Protein AF-A0A9D4Q8Q8-F1 (afdb_monomer)

InterPro domains:
  IPR007230 Nuclear pore complex protein Nup98-Nup96-like, autopeptidase S59 domain [PF04096] (9-115)
  IPR007230 Nuclear pore complex protein Nup98-Nup96-like, autopeptidase S59 domain [PS51434] (1-110)
  IPR036903 Nuclear pore complex protein Nup98-Nup96-like, autopeptidase S59 domain superfamily [G3DSA:3.30.1610.10] (8-117)
  IPR036903 Nuclear pore complex protein Nup98-Nup96-like, autopeptidase S59 domain superfamily [SSF82215] (10-116)
  IPR037665 Nucleoporin peptidase S59-like [PTHR23198] (11-153)

Structure (mmCIF, N/CA/C/O backbone):
data_AF-A0A9D4Q8Q8-F1
#
_entry.id   AF-A0A9D4Q8Q8-F1
#
loop_
_atom_site.group_PDB
_atom_site.id
_atom_site.type_symbol
_atom_site.label_atom_id
_atom_site.label_alt_id
_atom_site.label_comp_id
_atom_site.label_asym_id
_atom_site.label_entity_id
_atom_site.label_seq_id
_atom_site.pdbx_PDB_ins_code
_atom_site.Cartn_x
_atom_site.Cartn_y
_atom_site.Cartn_z
_atom_site.occupancy
_atom_site.B_iso_or_equiv
_atom_site.auth_seq_id
_atom_site.auth_comp_id
_atom_site.auth_asym_id
_atom_site.auth_atom_id
_atom_site.pdbx_PDB_model_num
ATOM 1 N N . MET A 1 1 ? 41.065 2.372 -20.214 1.00 61.84 1 MET A N 1
ATOM 2 C CA . MET A 1 1 ? 39.632 2.109 -20.454 1.00 61.84 1 MET A CA 1
ATOM 3 C C . MET A 1 1 ? 38.919 2.347 -19.139 1.00 61.84 1 MET A C 1
ATOM 5 O O . MET A 1 1 ? 39.058 1.520 -18.254 1.00 61.84 1 MET A O 1
ATOM 9 N N . LEU A 1 2 ? 38.283 3.508 -18.962 1.00 58.66 2 LEU A N 1
ATOM 10 C CA . LEU A 1 2 ? 37.301 3.670 -17.890 1.00 58.66 2 LEU A CA 1
ATOM 11 C C . LEU A 1 2 ? 36.020 3.008 -18.397 1.00 58.66 2 LEU A C 1
ATOM 13 O O . LEU A 1 2 ? 35.549 3.370 -19.476 1.00 58.66 2 LEU A O 1
ATOM 17 N N . GLU A 1 3 ? 35.502 2.027 -17.670 1.00 60.53 3 GLU A N 1
ATOM 18 C CA . GLU A 1 3 ? 34.151 1.525 -17.911 1.00 60.53 3 GLU A CA 1
ATOM 19 C C . GLU A 1 3 ? 33.171 2.703 -17.768 1.00 60.53 3 GLU A C 1
ATOM 21 O O . GLU A 1 3 ? 33.345 3.525 -16.858 1.00 60.53 3 GLU A O 1
ATOM 26 N N . PRO A 1 4 ? 32.195 2.867 -18.682 1.00 63.78 4 PRO A N 1
ATOM 27 C CA . PRO A 1 4 ? 31.208 3.927 -18.542 1.00 63.78 4 PRO A CA 1
ATOM 28 C C . PRO A 1 4 ? 30.481 3.757 -17.200 1.00 63.78 4 PRO A C 1
ATOM 30 O O . PRO A 1 4 ? 30.242 2.618 -16.785 1.00 63.78 4 PRO A O 1
ATOM 33 N N . PRO A 1 5 ? 30.138 4.859 -16.505 1.00 63.78 5 PRO A N 1
ATOM 34 C CA . PRO A 1 5 ? 29.375 4.767 -15.268 1.00 63.78 5 PRO A CA 1
ATOM 35 C C . PRO A 1 5 ? 28.104 3.951 -15.537 1.00 63.78 5 PRO A C 1
ATOM 37 O O . PRO A 1 5 ? 27.526 4.108 -16.619 1.00 63.78 5 PRO A O 1
ATOM 40 N N . PRO A 1 6 ? 27.672 3.082 -14.603 1.00 59.75 6 PRO A N 1
ATOM 41 C CA . PRO A 1 6 ? 26.431 2.339 -14.761 1.00 59.75 6 PRO A CA 1
ATOM 42 C C . PRO A 1 6 ? 25.337 3.351 -15.080 1.00 59.75 6 PRO A C 1
ATOM 44 O O . PRO A 1 6 ? 25.097 4.277 -14.303 1.00 59.75 6 PRO A O 1
ATOM 47 N N . THR A 1 7 ? 24.768 3.236 -16.280 1.00 54.94 7 THR A N 1
ATOM 48 C CA . THR A 1 7 ? 23.743 4.156 -16.751 1.00 54.94 7 THR A CA 1
ATOM 49 C C . THR A 1 7 ? 22.611 4.119 -15.750 1.00 54.94 7 THR A C 1
ATOM 51 O O . THR A 1 7 ? 22.037 3.063 -15.484 1.00 54.94 7 THR A O 1
ATOM 54 N N . ASP A 1 8 ? 22.402 5.290 -15.168 1.00 51.81 8 ASP A N 1
ATOM 55 C CA . ASP A 1 8 ? 21.395 5.643 -14.193 1.00 51.81 8 ASP A CA 1
ATOM 56 C C . ASP A 1 8 ? 20.078 4.898 -14.420 1.00 51.81 8 ASP A C 1
ATOM 58 O O . ASP A 1 8 ? 19.671 4.654 -15.557 1.00 51.81 8 ASP A O 1
ATOM 62 N N . SER A 1 9 ? 19.431 4.556 -13.309 1.00 57.84 9 SER A N 1
ATOM 63 C CA . 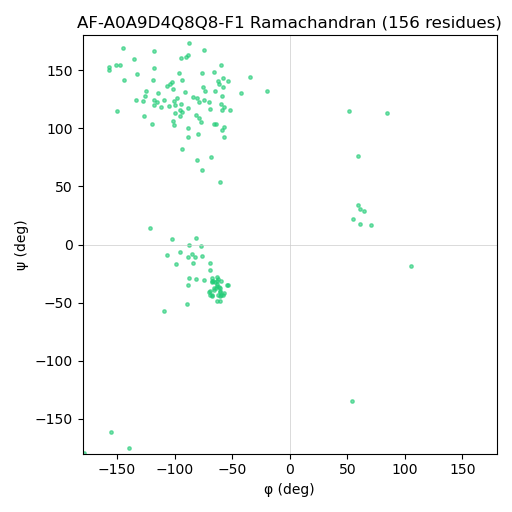SER A 1 9 ? 18.128 3.906 -13.169 1.00 57.84 9 SER A CA 1
ATOM 64 C C . SER A 1 9 ? 16.984 4.738 -13.780 1.00 57.84 9 SER A C 1
ATOM 66 O O . SER A 1 9 ? 15.992 5.041 -13.123 1.00 57.84 9 SER A O 1
ATOM 68 N N . ARG A 1 10 ? 17.110 5.129 -15.048 1.00 61.66 10 ARG A N 1
ATOM 69 C CA . ARG A 1 10 ? 16.186 5.972 -15.793 1.00 61.66 10 ARG A CA 1
ATOM 70 C C . ARG A 1 10 ? 15.240 5.072 -16.571 1.00 61.66 10 ARG A C 1
ATOM 72 O O . ARG A 1 10 ? 15.637 4.373 -17.499 1.00 61.66 10 ARG A O 1
ATOM 79 N N . MET A 1 11 ? 13.985 5.067 -16.152 1.00 66.69 11 MET A N 1
ATOM 80 C CA . MET A 1 11 ? 12.916 4.327 -16.816 1.00 66.69 11 MET A CA 1
ATOM 81 C C . MET A 1 11 ? 12.367 5.161 -17.962 1.00 66.69 11 MET A C 1
ATOM 83 O O . MET A 1 11 ? 11.989 6.317 -17.761 1.00 66.69 11 MET A O 1
ATOM 87 N N . ASP A 1 12 ? 12.321 4.583 -19.159 1.00 71.00 12 ASP A N 1
ATOM 88 C CA . ASP A 1 12 ? 11.586 5.184 -20.265 1.00 71.00 12 ASP A CA 1
ATOM 89 C C . ASP A 1 12 ? 10.092 4.913 -20.059 1.00 71.00 12 ASP A C 1
ATOM 91 O O . ASP A 1 12 ? 9.612 3.791 -20.215 1.00 71.00 12 ASP A O 1
ATOM 95 N N . VAL A 1 13 ? 9.375 5.955 -19.644 1.00 73.31 13 VAL A N 1
ATOM 96 C CA . VAL A 1 13 ? 7.915 5.954 -19.484 1.00 73.31 13 VAL A CA 1
ATOM 97 C C . VAL A 1 13 ? 7.214 6.666 -20.645 1.00 73.31 13 VAL A C 1
ATOM 99 O O . VAL A 1 13 ? 6.001 6.833 -20.620 1.00 73.31 13 VAL A O 1
ATOM 102 N N . ALA A 1 14 ? 7.948 7.108 -21.675 1.00 70.44 14 ALA A N 1
ATOM 103 C CA . ALA A 1 14 ? 7.432 8.023 -22.696 1.00 70.44 14 ALA A CA 1
ATOM 104 C C . ALA A 1 14 ? 6.384 7.388 -23.627 1.00 70.44 14 ALA A C 1
ATOM 106 O O . ALA A 1 14 ? 5.670 8.105 -24.326 1.00 70.44 14 ALA A O 1
ATOM 107 N N . ARG A 1 15 ? 6.289 6.054 -23.652 1.00 72.00 15 ARG A N 1
ATOM 108 C CA . ARG A 1 15 ? 5.309 5.294 -24.452 1.00 72.00 15 ARG A CA 1
ATOM 109 C C . ARG A 1 15 ? 4.410 4.386 -23.618 1.00 72.00 15 ARG A C 1
ATOM 111 O O . ARG A 1 15 ? 3.781 3.488 -24.166 1.00 72.00 15 ARG A O 1
ATOM 118 N N . LEU A 1 16 ? 4.386 4.588 -22.306 1.00 74.00 16 LEU A N 1
ATOM 119 C CA . LEU A 1 16 ? 3.727 3.684 -21.379 1.00 74.00 16 LEU A CA 1
ATOM 120 C C . LEU A 1 16 ? 2.410 4.309 -20.912 1.00 74.00 16 LEU A C 1
ATOM 122 O O . LEU A 1 16 ? 2.424 5.395 -20.332 1.00 74.00 16 LEU A O 1
ATOM 126 N N . ASN A 1 17 ? 1.277 3.651 -21.180 1.00 80.06 17 ASN A N 1
ATOM 127 C CA . ASN A 1 17 ? -0.016 4.137 -20.706 1.00 80.06 17 ASN A CA 1
ATOM 128 C C . ASN A 1 17 ? -0.205 3.763 -19.232 1.00 80.06 17 ASN A C 1
ATOM 130 O O . ASN A 1 17 ? -0.609 2.651 -18.902 1.00 80.06 17 ASN A O 1
ATOM 134 N N . LEU A 1 18 ? 0.137 4.691 -18.339 1.00 78.75 18 LEU A N 1
ATOM 135 C CA . LEU A 1 18 ? 0.068 4.455 -16.897 1.00 78.75 18 LEU A CA 1
ATOM 136 C C . LEU A 1 18 ? -1.364 4.197 -16.413 1.00 78.75 18 LEU A C 1
ATOM 138 O O . LEU A 1 18 ? -1.516 3.477 -15.430 1.00 78.75 18 LEU A O 1
ATOM 142 N N . ASP A 1 19 ? -2.376 4.738 -17.099 1.00 77.25 19 ASP A N 1
ATOM 143 C CA . ASP A 1 19 ? -3.785 4.520 -16.762 1.00 77.25 19 ASP A CA 1
ATOM 144 C C . ASP A 1 19 ? -4.208 3.055 -16.954 1.00 77.25 19 ASP A C 1
ATOM 146 O O . ASP A 1 19 ? -4.929 2.537 -16.110 1.00 77.25 19 ASP A O 1
ATOM 150 N N . ASP A 1 20 ? -3.711 2.370 -17.991 1.00 79.44 20 ASP A N 1
ATOM 151 C CA . ASP A 1 20 ? -4.010 0.946 -18.232 1.00 79.44 20 ASP A CA 1
ATOM 152 C C . ASP A 1 20 ? -3.130 0.018 -17.379 1.00 79.44 20 ASP A C 1
ATOM 154 O O . ASP A 1 20 ? -3.511 -1.098 -17.022 1.00 79.44 20 ASP A O 1
ATOM 158 N N . ILE A 1 21 ? -1.916 0.467 -17.052 1.00 77.50 21 ILE A N 1
ATOM 159 C CA . ILE A 1 21 ? -0.920 -0.387 -16.402 1.00 77.50 21 ILE A CA 1
ATOM 160 C C . ILE A 1 21 ? -1.044 -0.348 -14.886 1.00 77.50 21 ILE A C 1
ATOM 162 O O . ILE A 1 21 ? -0.784 -1.363 -14.248 1.00 77.50 21 ILE A O 1
ATOM 166 N N . VAL A 1 22 ? -1.405 0.790 -14.290 1.00 80.56 22 VAL A N 1
ATOM 167 C CA . VAL A 1 22 ? -1.453 0.962 -12.835 1.00 80.56 22 VAL A CA 1
ATOM 168 C C . VAL A 1 22 ? -2.867 1.319 -12.398 1.00 80.56 22 VAL A C 1
ATOM 170 O O . VAL A 1 22 ? -3.306 2.462 -12.474 1.00 80.56 22 VAL A O 1
ATOM 173 N N . HIS A 1 23 ? -3.558 0.336 -11.833 1.00 82.56 23 HIS A N 1
ATOM 174 C CA . HIS A 1 23 ? -4.879 0.516 -11.255 1.00 82.56 23 HIS A CA 1
ATOM 175 C C . HIS A 1 23 ? -4.804 0.656 -9.740 1.00 82.56 23 HIS A C 1
ATOM 177 O O . HIS A 1 23 ? -4.510 -0.289 -9.004 1.00 82.56 23 HIS A O 1
ATOM 183 N N . PHE A 1 24 ? -5.142 1.850 -9.275 1.00 79.94 24 PHE A N 1
ATOM 184 C CA . PHE A 1 24 ? -5.304 2.169 -7.867 1.00 79.94 24 PHE A CA 1
ATOM 185 C C . PHE A 1 24 ? -6.745 1.885 -7.432 1.00 79.94 24 PHE A C 1
ATOM 187 O O . PHE A 1 24 ? -7.698 2.491 -7.924 1.00 79.94 24 PHE A O 1
ATOM 194 N N . ARG A 1 25 ? -6.918 0.953 -6.496 1.00 77.00 25 ARG A N 1
ATOM 195 C CA . ARG A 1 25 ? -8.186 0.666 -5.818 1.00 77.00 25 ARG A CA 1
ATOM 196 C C . ARG A 1 25 ? -8.050 0.940 -4.323 1.00 77.00 25 ARG A C 1
ATOM 198 O O . ARG A 1 25 ? -6.968 1.133 -3.771 1.00 77.00 25 ARG A O 1
ATOM 205 N N . ARG A 1 26 ? -9.180 0.993 -3.621 1.00 73.81 26 ARG A N 1
ATOM 206 C CA . ARG A 1 26 ? -9.175 1.182 -2.167 1.00 73.81 26 ARG A CA 1
ATOM 207 C C . ARG A 1 26 ? -8.390 0.040 -1.516 1.00 73.81 26 ARG A C 1
ATOM 209 O O . ARG A 1 26 ? -8.812 -1.104 -1.605 1.00 73.81 26 ARG A O 1
ATOM 216 N N . MET A 1 27 ? -7.272 0.382 -0.871 1.00 75.81 27 MET A N 1
ATOM 217 C CA . MET A 1 27 ? -6.376 -0.559 -0.175 1.00 75.81 27 MET A CA 1
ATOM 218 C C . MET A 1 27 ? -5.754 -1.641 -1.079 1.00 75.81 27 MET A C 1
ATOM 220 O O . MET A 1 27 ? -5.233 -2.644 -0.590 1.00 75.81 27 MET A O 1
ATOM 224 N N . GLU A 1 28 ? -5.772 -1.425 -2.394 1.00 82.00 28 GLU A N 1
ATOM 225 C CA . GLU A 1 28 ? -5.256 -2.357 -3.391 1.00 82.00 28 GLU A CA 1
ATOM 226 C C . GLU A 1 28 ? -4.621 -1.579 -4.544 1.00 82.00 28 GLU A C 1
ATOM 228 O O . GLU A 1 28 ? -5.134 -0.559 -4.988 1.00 82.00 28 GLU A O 1
ATOM 233 N N . ILE A 1 29 ? -3.516 -2.087 -5.062 1.00 81.94 29 ILE A N 1
ATOM 234 C CA . ILE A 1 29 ? -2.916 -1.657 -6.310 1.00 81.94 29 ILE A CA 1
ATOM 235 C C . ILE A 1 29 ? -2.746 -2.867 -7.219 1.00 81.94 29 ILE A C 1
ATOM 237 O O . ILE A 1 29 ? -2.252 -3.915 -6.812 1.00 81.94 29 ILE A O 1
ATOM 241 N N . THR A 1 30 ? -3.156 -2.731 -8.469 1.00 82.12 30 THR A N 1
ATOM 242 C CA . THR A 1 30 ? -2.887 -3.728 -9.501 1.00 82.12 30 THR A CA 1
ATOM 243 C C . THR A 1 30 ? -1.983 -3.100 -10.535 1.00 82.12 30 THR A C 1
ATOM 245 O O . THR A 1 30 ? -2.325 -2.060 -11.088 1.00 82.12 30 THR A O 1
ATOM 248 N N . VAL A 1 31 ? -0.827 -3.711 -10.770 1.00 77.50 31 VAL A N 1
ATOM 249 C CA . VAL A 1 31 ? 0.090 -3.274 -11.820 1.00 77.50 31 VAL A CA 1
ATOM 250 C C . VAL A 1 31 ? 0.246 -4.403 -12.824 1.00 77.50 31 VAL A C 1
ATOM 252 O O . VAL A 1 31 ? 0.588 -5.515 -12.421 1.00 77.50 31 VAL A O 1
ATOM 255 N N . TYR A 1 32 ? -0.027 -4.100 -14.094 1.00 80.25 32 TYR A N 1
ATOM 256 C CA . TYR A 1 32 ? -0.302 -5.070 -15.160 1.00 80.25 32 TYR A CA 1
ATOM 257 C C . TYR A 1 32 ? -1.522 -5.944 -14.820 1.00 80.25 32 TYR A C 1
ATOM 259 O O . TYR A 1 32 ? -1.359 -7.076 -14.362 1.00 80.25 32 TYR A O 1
ATOM 267 N N . PRO A 1 33 ? -2.752 -5.406 -14.951 1.00 77.50 33 PRO A N 1
ATOM 268 C CA . PRO A 1 33 ? -3.977 -6.185 -14.752 1.00 77.50 33 PRO A CA 1
ATOM 269 C C . PRO A 1 33 ? -4.119 -7.327 -15.768 1.00 77.50 33 PRO A C 1
ATOM 271 O O . PRO A 1 33 ? -4.667 -8.370 -15.415 1.00 77.50 33 PRO A O 1
ATOM 274 N N . ASP A 1 34 ? -3.596 -7.136 -16.980 1.00 78.44 34 ASP A N 1
ATOM 275 C CA . ASP A 1 34 ? -3.531 -8.128 -18.047 1.00 78.44 34 ASP A CA 1
ATOM 276 C C . ASP A 1 34 ? -2.121 -8.740 -18.110 1.00 78.44 34 ASP A C 1
ATOM 278 O O . ASP A 1 34 ? -1.120 -8.030 -18.239 1.00 78.44 34 ASP A O 1
ATOM 282 N N . ASP A 1 35 ? -2.028 -10.071 -18.001 1.00 72.88 35 ASP A N 1
ATOM 283 C CA . ASP A 1 35 ? -0.743 -10.788 -18.046 1.00 72.88 35 ASP A CA 1
ATOM 284 C C . ASP A 1 35 ? -0.094 -10.759 -19.447 1.00 72.88 35 ASP A C 1
ATOM 286 O O . ASP A 1 35 ? 1.124 -10.902 -19.543 1.00 72.88 35 ASP A O 1
ATOM 290 N N . ASP A 1 36 ? -0.867 -10.528 -20.516 1.00 75.00 36 ASP A N 1
ATOM 291 C CA . ASP A 1 36 ? -0.356 -10.362 -21.890 1.00 75.00 36 ASP A CA 1
ATOM 292 C C . ASP A 1 36 ? 0.478 -9.076 -22.056 1.00 75.00 36 ASP A C 1
ATOM 294 O O . ASP A 1 36 ? 1.459 -9.061 -22.800 1.00 75.00 36 ASP A O 1
ATOM 298 N N . ASP A 1 37 ? 0.145 -8.016 -21.315 1.00 70.81 37 ASP A N 1
ATOM 299 C CA . ASP A 1 37 ? 0.873 -6.740 -21.325 1.00 70.81 37 ASP A CA 1
ATOM 300 C C . ASP A 1 37 ? 2.041 -6.711 -20.331 1.00 70.81 37 ASP A C 1
ATOM 302 O O . ASP A 1 37 ? 2.753 -5.708 -20.225 1.00 70.81 37 ASP A O 1
ATOM 306 N N . LYS A 1 38 ? 2.258 -7.802 -19.585 1.00 77.56 38 LYS A N 1
ATOM 307 C CA . LYS A 1 38 ? 3.273 -7.889 -18.536 1.00 77.56 38 LYS A CA 1
ATOM 308 C C . LYS A 1 38 ? 4.666 -8.124 -19.137 1.00 77.56 38 LYS A C 1
ATOM 310 O O . LYS A 1 38 ? 4.970 -9.233 -19.581 1.00 77.56 38 LYS A O 1
ATOM 315 N N . PRO A 1 39 ? 5.570 -7.128 -19.107 1.00 76.50 39 PRO A N 1
ATOM 316 C CA . PRO A 1 39 ? 6.914 -7.287 -19.646 1.00 76.50 39 PRO A CA 1
ATOM 317 C C . PRO A 1 39 ? 7.781 -8.153 -18.721 1.00 76.50 39 PRO A C 1
ATOM 319 O O . PRO A 1 39 ? 7.441 -8.401 -17.559 1.00 76.50 39 PRO A O 1
ATOM 322 N N . ALA A 1 40 ? 8.944 -8.586 -19.209 1.00 77.00 40 ALA A N 1
ATOM 323 C CA . ALA A 1 40 ? 9.904 -9.336 -18.404 1.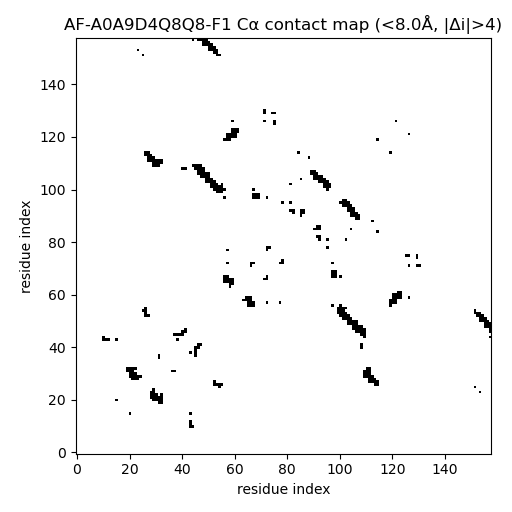00 77.00 40 ALA A CA 1
ATOM 324 C C . ALA A 1 40 ? 10.379 -8.537 -17.172 1.00 77.00 40 ALA A C 1
ATOM 326 O O . ALA A 1 40 ? 10.370 -7.305 -17.152 1.00 77.00 40 ALA A O 1
ATOM 327 N N . VAL A 1 41 ? 10.816 -9.243 -16.124 1.00 72.88 41 VAL A N 1
ATOM 328 C CA . VAL A 1 41 ? 11.323 -8.601 -14.899 1.00 72.88 41 VAL A CA 1
ATOM 329 C C . VAL A 1 41 ? 12.535 -7.724 -15.236 1.00 72.88 41 VAL A C 1
ATOM 331 O O . VAL A 1 41 ? 13.549 -8.218 -15.721 1.00 72.88 41 VAL A O 1
ATOM 334 N N . GLY A 1 42 ? 12.437 -6.428 -14.943 1.00 69.44 42 GLY A N 1
ATOM 335 C CA . GLY A 1 42 ? 13.433 -5.402 -15.262 1.00 69.44 42 GLY A CA 1
ATOM 336 C C . GLY A 1 42 ? 13.039 -4.482 -16.424 1.00 69.44 42 GLY A C 1
ATOM 337 O O . GLY A 1 42 ? 13.564 -3.367 -16.507 1.00 69.44 42 GLY A O 1
ATOM 338 N N . GLU A 1 43 ? 12.081 -4.884 -17.261 1.00 71.31 43 GLU A N 1
ATOM 339 C CA . GLU A 1 43 ? 11.559 -4.084 -18.373 1.00 71.31 43 GLU A CA 1
ATOM 340 C C . GLU A 1 43 ? 10.274 -3.336 -17.998 1.00 71.31 43 GLU A C 1
ATOM 342 O O . GLU A 1 43 ? 9.473 -3.785 -17.175 1.00 71.31 43 GLU A O 1
ATOM 347 N N . GLY A 1 44 ? 10.082 -2.154 -18.592 1.00 76.19 44 GLY A N 1
ATOM 348 C CA . GLY A 1 44 ? 8.944 -1.287 -18.286 1.00 76.19 44 GLY A CA 1
ATOM 349 C C . GLY A 1 44 ? 8.826 -0.987 -16.788 1.00 76.19 44 GLY A C 1
ATOM 350 O O . GLY A 1 44 ? 9.823 -0.701 -16.118 1.00 76.19 44 GLY A O 1
ATOM 351 N N . LEU A 1 45 ? 7.604 -1.077 -16.258 1.00 77.06 45 LEU A N 1
ATOM 352 C CA . LEU A 1 45 ? 7.324 -0.902 -14.833 1.00 77.06 45 LEU A CA 1
ATOM 353 C C . LEU A 1 45 ? 7.589 -2.174 -14.022 1.00 77.06 45 LEU A C 1
ATOM 355 O O . LEU A 1 45 ? 7.623 -2.066 -12.805 1.00 77.06 45 LEU A O 1
ATOM 359 N N . ASN A 1 46 ? 7.823 -3.346 -14.633 1.00 78.31 46 ASN A N 1
ATOM 360 C CA . ASN A 1 46 ? 7.966 -4.628 -13.930 1.00 78.31 46 ASN A CA 1
ATOM 361 C C . ASN A 1 46 ? 9.329 -4.783 -13.228 1.00 78.31 46 ASN A C 1
ATOM 363 O O . ASN A 1 46 ? 10.149 -5.635 -13.566 1.00 78.31 46 ASN A O 1
ATOM 367 N N . ARG A 1 47 ? 9.599 -3.939 -12.238 1.00 78.69 47 ARG A N 1
ATOM 368 C CA . ARG A 1 47 ? 10.842 -3.938 -11.464 1.00 78.69 47 ARG A CA 1
ATOM 369 C C . ARG A 1 47 ? 10.578 -3.686 -9.990 1.00 78.69 47 ARG A C 1
ATOM 371 O O . ARG A 1 47 ? 9.432 -3.600 -9.557 1.00 78.69 47 ARG A O 1
ATOM 378 N N . LYS A 1 48 ? 11.660 -3.560 -9.222 1.00 82.44 48 LYS A N 1
ATOM 379 C CA . LYS A 1 48 ? 11.557 -3.188 -7.817 1.00 82.44 48 LYS A CA 1
ATOM 380 C C . LYS A 1 48 ? 10.925 -1.806 -7.668 1.00 82.44 48 LYS A C 1
ATOM 382 O O . LYS A 1 48 ? 11.281 -0.898 -8.412 1.00 82.44 48 LYS A O 1
ATOM 387 N N . ALA A 1 49 ? 10.037 -1.650 -6.700 1.00 83.31 49 ALA A N 1
ATOM 388 C CA . ALA A 1 49 ? 9.429 -0.363 -6.405 1.00 83.31 49 ALA A CA 1
ATOM 389 C C . ALA A 1 49 ? 8.922 -0.304 -4.974 1.00 83.31 49 ALA A C 1
ATOM 391 O O . ALA A 1 49 ? 8.529 -1.317 -4.392 1.00 83.31 49 ALA A O 1
ATOM 392 N N . GLN A 1 50 ? 8.883 0.911 -4.442 1.00 88.81 50 GLN A N 1
ATOM 393 C CA . GLN A 1 50 ? 8.257 1.216 -3.172 1.00 88.81 50 GLN A CA 1
ATOM 394 C C . GLN A 1 50 ? 6.827 1.695 -3.409 1.00 88.81 50 GLN A C 1
ATOM 396 O O . GLN A 1 50 ? 6.583 2.719 -4.049 1.00 88.81 50 GLN A O 1
ATOM 401 N N . ILE A 1 51 ? 5.883 0.980 -2.818 1.00 87.62 51 ILE A N 1
ATOM 402 C CA . ILE A 1 51 ? 4.460 1.274 -2.847 1.00 87.62 51 ILE A CA 1
ATOM 403 C C . ILE A 1 51 ? 4.070 1.875 -1.499 1.00 87.62 51 ILE A C 1
ATOM 405 O O . ILE A 1 51 ? 4.533 1.456 -0.439 1.00 87.62 51 ILE A O 1
ATOM 409 N N . THR A 1 52 ? 3.236 2.907 -1.533 1.00 89.00 52 THR A N 1
ATOM 410 C CA . THR A 1 52 ? 2.595 3.503 -0.363 1.00 89.00 52 THR A CA 1
ATOM 411 C C . THR A 1 52 ? 1.095 3.547 -0.607 1.00 89.00 52 THR A C 1
ATOM 413 O O . THR A 1 52 ? 0.624 4.306 -1.455 1.00 89.00 52 THR A O 1
ATOM 416 N N . LEU A 1 53 ? 0.355 2.730 0.139 1.00 88.00 53 LEU A N 1
ATOM 417 C CA . LEU A 1 53 ? -1.103 2.724 0.135 1.00 88.00 53 LEU A CA 1
ATOM 418 C C . LEU A 1 53 ? -1.606 3.509 1.342 1.00 88.00 53 LEU A C 1
ATOM 420 O O . LEU A 1 53 ? -1.289 3.152 2.472 1.00 88.00 53 LEU A O 1
ATOM 424 N N . ASP A 1 54 ? -2.373 4.569 1.107 1.00 87.25 54 ASP A N 1
ATOM 425 C CA . ASP A 1 54 ? -2.998 5.361 2.169 1.00 87.25 54 ASP A CA 1
ATOM 426 C C . ASP A 1 54 ? -4.398 4.839 2.534 1.00 87.25 54 ASP A C 1
ATOM 428 O O . ASP A 1 54 ? -5.019 4.114 1.749 1.00 87.25 54 ASP A O 1
ATOM 432 N N . LYS A 1 55 ? -4.895 5.214 3.722 1.00 83.38 55 LYS A N 1
ATOM 433 C CA . LYS A 1 55 ? -6.189 4.778 4.277 1.00 83.38 55 LYS A CA 1
ATOM 434 C C . LYS A 1 55 ? -6.341 3.263 4.456 1.00 83.38 55 LYS A C 1
ATOM 436 O O . LYS A 1 55 ? -7.429 2.707 4.305 1.00 83.38 55 LYS A O 1
ATOM 441 N N . VAL A 1 56 ? -5.249 2.586 4.792 1.00 86.69 56 VAL A N 1
ATOM 442 C CA . VAL A 1 56 ? -5.214 1.154 5.098 1.00 86.69 56 VAL A CA 1
ATOM 443 C C . VAL A 1 56 ? -5.497 0.956 6.587 1.00 86.69 56 VAL A C 1
ATOM 445 O O . VAL A 1 56 ? -4.587 0.973 7.418 1.00 86.69 56 VAL A O 1
ATOM 448 N N . TRP A 1 57 ? -6.769 0.754 6.926 1.00 87.19 57 TRP A N 1
ATOM 449 C CA . TRP A 1 57 ? -7.234 0.489 8.290 1.00 87.19 57 TRP A CA 1
ATOM 450 C C . TRP A 1 57 ? -8.199 -0.700 8.327 1.00 87.19 57 TRP A C 1
ATOM 452 O O . TRP A 1 57 ? -8.996 -0.847 7.394 1.00 87.19 57 TRP A O 1
ATOM 462 N N . PRO A 1 58 ? -8.193 -1.492 9.417 1.00 85.81 58 PRO A N 1
ATOM 463 C CA . PRO A 1 58 ? -9.147 -2.566 9.596 1.00 85.81 58 PRO A CA 1
ATOM 464 C C . PRO A 1 58 ? -10.559 -1.997 9.663 1.00 85.81 58 PRO A C 1
ATOM 466 O O . PRO A 1 58 ? -10.800 -0.944 10.261 1.00 85.81 58 PRO A O 1
ATOM 469 N N . ILE A 1 59 ? -11.493 -2.710 9.049 1.00 83.56 59 ILE A N 1
ATOM 470 C CA . ILE A 1 59 ? -12.907 -2.358 9.051 1.00 83.56 59 ILE A CA 1
ATOM 471 C C . ILE A 1 59 ? -13.617 -3.242 10.066 1.00 83.56 59 ILE A C 1
ATOM 473 O O . ILE A 1 59 ? -13.416 -4.456 10.131 1.00 83.56 59 ILE A O 1
ATOM 477 N N . ASN A 1 60 ? -14.461 -2.619 10.874 1.00 79.31 60 ASN A N 1
ATOM 478 C CA . ASN A 1 60 ? -15.351 -3.345 11.754 1.00 79.31 60 ASN A CA 1
ATOM 479 C C . ASN A 1 60 ? -16.434 -4.042 10.923 1.00 79.31 60 ASN A C 1
ATOM 481 O O . ASN A 1 60 ? -17.185 -3.386 10.202 1.00 79.31 60 ASN A O 1
ATOM 485 N N . LYS A 1 61 ? -16.547 -5.363 11.051 1.00 77.06 61 LYS A N 1
ATOM 486 C CA . LYS A 1 61 ? -17.502 -6.166 10.278 1.00 77.06 61 LYS A CA 1
ATOM 487 C C . LYS A 1 61 ? -18.969 -5.769 10.500 1.00 77.06 61 LYS A C 1
ATOM 489 O O . LYS A 1 61 ? -19.788 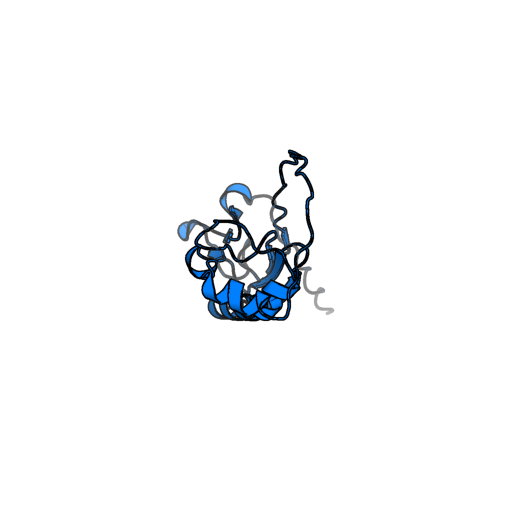-5.896 9.590 1.00 77.06 61 LYS A O 1
ATOM 494 N N . VAL A 1 62 ? -19.307 -5.287 11.698 1.00 75.19 62 VAL A N 1
ATOM 495 C CA . VAL A 1 62 ? -20.687 -4.955 12.086 1.00 75.19 62 VAL A CA 1
ATOM 496 C C . VAL A 1 62 ? -21.032 -3.516 11.729 1.00 75.19 62 VAL A C 1
ATOM 498 O O . VAL A 1 62 ? -22.044 -3.274 11.073 1.00 75.19 62 VAL A O 1
ATOM 501 N N . THR A 1 63 ? -20.195 -2.554 12.122 1.00 76.00 63 THR A N 1
ATOM 502 C CA . THR A 1 63 ? -20.481 -1.131 11.868 1.00 76.00 63 THR A CA 1
ATOM 503 C C . THR A 1 63 ? -20.055 -0.678 10.472 1.00 76.00 63 THR A C 1
ATOM 505 O O . THR A 1 63 ? -20.506 0.365 10.005 1.00 76.00 63 THR A O 1
ATOM 508 N N . ARG A 1 64 ? -19.207 -1.463 9.789 1.00 77.69 64 ARG A N 1
ATOM 509 C CA . ARG A 1 64 ? -18.520 -1.106 8.534 1.00 77.69 64 ARG A CA 1
ATOM 510 C C . ARG A 1 64 ? -17.705 0.184 8.628 1.00 77.69 64 ARG A C 1
ATOM 512 O O . ARG A 1 64 ? -17.401 0.806 7.612 1.00 77.69 64 ARG A O 1
ATOM 519 N N . GLU A 1 65 ? -17.326 0.574 9.841 1.00 80.44 65 GLU A N 1
ATOM 520 C CA . GLU A 1 65 ? -16.481 1.737 10.088 1.00 80.44 65 GLU A CA 1
ATOM 521 C C . GLU A 1 65 ? -15.009 1.325 10.172 1.00 80.44 65 GLU A C 1
ATOM 523 O O . GLU A 1 65 ? -14.660 0.279 10.727 1.00 80.44 65 GLU A O 1
ATOM 528 N N . SER A 1 66 ? -14.133 2.161 9.618 1.00 81.12 66 SER A N 1
ATOM 529 C CA . SER A 1 66 ? -12.684 1.990 9.703 1.00 81.12 66 SER A CA 1
ATOM 530 C C . SER A 1 66 ? -12.175 2.334 11.100 1.00 81.12 66 SER A C 1
ATOM 532 O O . SER A 1 66 ? -12.473 3.406 11.632 1.00 81.12 66 SER A O 1
ATOM 534 N N . ILE A 1 67 ? -11.348 1.465 11.672 1.00 85.50 67 ILE A N 1
ATOM 535 C CA . ILE A 1 67 ? -10.715 1.685 12.970 1.00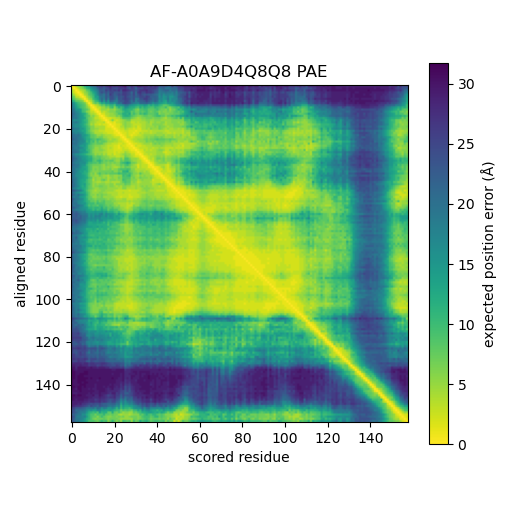 85.50 67 ILE A CA 1
ATOM 536 C C . ILE A 1 67 ? -9.402 2.435 12.747 1.00 85.50 67 ILE A C 1
ATOM 538 O O . ILE A 1 67 ? -8.386 1.843 12.397 1.00 85.50 67 ILE A O 1
ATOM 542 N N . THR A 1 68 ? -9.423 3.747 12.966 1.00 86.38 68 THR A N 1
ATOM 543 C CA . THR A 1 68 ? -8.254 4.628 12.783 1.00 86.38 68 THR A CA 1
ATOM 544 C C . THR A 1 68 ? -7.473 4.881 14.075 1.00 86.38 68 THR A C 1
ATOM 546 O O . THR A 1 68 ? -6.407 5.489 14.052 1.00 86.38 68 THR A O 1
ATOM 549 N N . ASP A 1 69 ? -7.987 4.412 15.214 1.00 85.75 69 ASP A N 1
ATOM 550 C CA . ASP A 1 69 ? -7.384 4.638 16.527 1.00 85.75 69 ASP A CA 1
ATOM 551 C C . ASP A 1 69 ? -6.053 3.862 16.664 1.00 85.75 69 ASP A C 1
ATOM 553 O O . ASP A 1 69 ? -6.067 2.624 16.661 1.00 85.75 69 ASP A O 1
ATOM 557 N N . PRO A 1 70 ? -4.903 4.547 16.826 1.00 83.38 70 PRO A N 1
ATOM 558 C CA . PRO A 1 70 ? -3.588 3.908 16.884 1.00 83.38 70 PRO A CA 1
ATOM 559 C C . PRO A 1 70 ? -3.435 2.945 18.067 1.00 83.38 70 PRO A C 1
ATOM 561 O O . PRO A 1 70 ? -2.715 1.949 17.956 1.00 83.38 70 PRO A O 1
ATOM 564 N N . VAL A 1 71 ? -4.126 3.189 19.186 1.00 85.06 71 VAL A N 1
ATOM 565 C CA . VAL A 1 71 ? -4.091 2.298 20.353 1.00 85.06 71 VAL A CA 1
ATOM 566 C C . VAL A 1 71 ? -4.801 0.988 20.022 1.00 85.06 71 VAL A C 1
ATOM 568 O O . VAL A 1 71 ? -4.267 -0.090 20.298 1.00 85.06 71 VAL A O 1
ATOM 571 N N . LYS A 1 72 ? -5.961 1.064 19.357 1.00 84.50 72 LYS A N 1
ATOM 572 C CA . LYS A 1 72 ? -6.711 -0.120 18.910 1.00 84.50 72 LYS A CA 1
ATOM 573 C C . LYS A 1 72 ? -5.964 -0.884 17.825 1.00 84.50 72 LYS A C 1
ATOM 575 O O . LYS A 1 72 ? -5.861 -2.101 17.911 1.00 84.50 72 LYS A O 1
ATOM 580 N N . LEU A 1 73 ? -5.391 -0.185 16.845 1.00 86.19 73 LEU A N 1
ATOM 581 C CA . LEU A 1 73 ? -4.577 -0.789 15.783 1.00 86.19 73 LEU A CA 1
ATOM 582 C C . LEU A 1 73 ? -3.403 -1.591 16.351 1.00 86.19 73 LEU A C 1
ATOM 584 O O . LEU A 1 73 ? -3.126 -2.703 15.893 1.00 86.19 73 LEU A O 1
ATOM 588 N N . LYS A 1 74 ? -2.741 -1.046 17.377 1.00 84.81 74 LYS A N 1
ATOM 589 C CA . LYS A 1 74 ? -1.652 -1.725 18.081 1.00 84.81 74 LYS A CA 1
ATOM 590 C C . LYS A 1 74 ? -2.150 -2.936 18.869 1.00 84.81 74 LYS A C 1
ATOM 592 O O . LYS A 1 74 ? -1.532 -3.992 18.785 1.00 84.81 74 LYS A O 1
ATOM 597 N N . ALA A 1 75 ? -3.262 -2.807 19.592 1.00 84.31 75 ALA A N 1
ATOM 598 C CA . ALA A 1 75 ? -3.866 -3.914 20.336 1.00 84.31 75 ALA A CA 1
ATOM 599 C C . ALA A 1 75 ? -4.340 -5.059 19.419 1.00 84.31 75 ALA A C 1
ATOM 601 O O . ALA A 1 75 ? -4.228 -6.224 19.784 1.00 84.31 75 ALA A O 1
ATOM 602 N N . LEU A 1 76 ? -4.807 -4.731 18.211 1.00 84.62 76 LEU A N 1
ATOM 603 C CA . LEU A 1 76 ? -5.195 -5.689 17.172 1.00 84.62 76 LEU A CA 1
ATOM 604 C C . LEU A 1 76 ? -3.996 -6.337 16.457 1.00 84.62 76 LEU A C 1
ATOM 606 O O . LEU A 1 76 ? -4.192 -7.246 15.653 1.00 84.62 76 LEU A O 1
ATOM 610 N N . GLY A 1 77 ? -2.767 -5.857 16.684 1.00 85.88 77 GLY A N 1
ATOM 611 C CA . GLY A 1 77 ? -1.589 -6.327 15.952 1.00 85.88 77 GLY A CA 1
ATOM 612 C C . GLY A 1 77 ? -1.685 -6.068 14.445 1.00 85.88 77 GLY A C 1
ATOM 613 O O . GLY A 1 77 ? -1.160 -6.843 13.645 1.00 85.88 77 GLY A O 1
ATOM 614 N N . TYR A 1 78 ? -2.373 -4.996 14.033 1.00 86.56 78 TYR A N 1
ATOM 615 C CA . TYR A 1 78 ? -2.681 -4.756 12.620 1.00 86.56 78 TYR A CA 1
ATOM 616 C C . TYR A 1 78 ? -1.417 -4.552 11.772 1.00 86.56 78 TYR A C 1
ATOM 618 O O . TYR A 1 78 ? -1.322 -5.067 10.663 1.00 86.56 78 TYR A O 1
ATOM 626 N N . GLN A 1 79 ? -0.391 -3.902 12.327 1.00 88.56 79 GLN A N 1
ATOM 627 C CA . GLN A 1 79 ? 0.916 -3.777 11.674 1.00 88.56 79 GLN A CA 1
ATOM 628 C C . GLN A 1 79 ? 1.541 -5.143 11.344 1.00 88.56 79 GLN A C 1
ATOM 630 O O . GLN A 1 79 ? 2.040 -5.342 10.241 1.00 88.56 79 GLN A O 1
ATOM 635 N N . GLU A 1 80 ? 1.476 -6.103 12.268 1.00 89.31 80 GLU A N 1
ATOM 636 C CA . GLU A 1 80 ? 2.011 -7.456 12.063 1.00 89.31 80 GLU A CA 1
ATOM 637 C C . GLU A 1 80 ? 1.223 -8.207 10.978 1.00 89.31 80 GLU A C 1
ATOM 639 O O . GLU A 1 80 ? 1.772 -9.003 10.215 1.00 89.31 80 GLU A O 1
ATOM 644 N N . LYS A 1 81 ? -0.078 -7.915 10.854 1.00 87.75 81 LYS A N 1
ATOM 645 C CA . LYS A 1 81 ? -0.909 -8.412 9.754 1.00 87.75 81 LYS A CA 1
ATOM 646 C C . LYS A 1 81 ? -0.420 -7.880 8.409 1.00 87.75 81 LYS A C 1
ATOM 648 O O . LYS A 1 81 ? -0.196 -8.681 7.506 1.00 87.75 81 LYS A O 1
ATOM 653 N N . LEU A 1 82 ? -0.182 -6.573 8.300 1.00 89.62 82 LEU A N 1
ATOM 654 C CA . LEU A 1 82 ? 0.363 -5.956 7.085 1.00 89.62 82 LEU A CA 1
ATOM 655 C C . LEU A 1 82 ? 1.741 -6.514 6.731 1.00 89.62 82 LEU A C 1
ATOM 657 O O . LEU A 1 8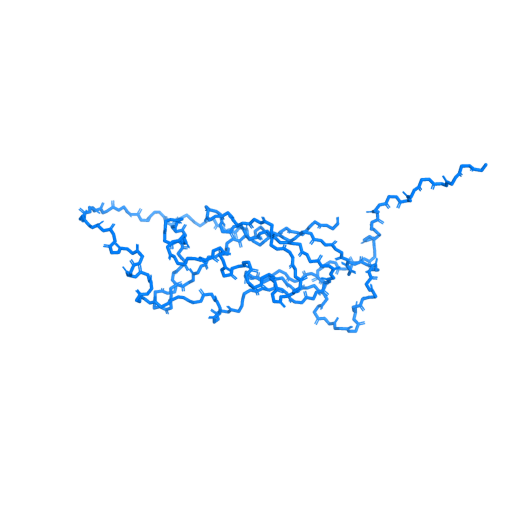2 ? 2.009 -6.786 5.562 1.00 89.62 82 LEU A O 1
ATOM 661 N N . GLU A 1 83 ? 2.598 -6.742 7.723 1.00 90.56 83 GLU A N 1
ATOM 662 C CA . GLU A 1 83 ? 3.902 -7.369 7.518 1.00 90.56 83 GLU A CA 1
ATOM 663 C C . GLU A 1 83 ? 3.761 -8.781 6.933 1.00 90.56 83 GLU A C 1
ATOM 665 O O . GLU A 1 83 ? 4.362 -9.084 5.899 1.00 90.56 83 GLU A O 1
ATOM 670 N N . ARG A 1 84 ? 2.895 -9.622 7.516 1.00 88.88 84 ARG A N 1
ATOM 671 C CA . ARG A 1 84 ? 2.602 -10.962 6.984 1.00 88.88 84 ARG A CA 1
ATOM 672 C C . ARG A 1 84 ? 2.022 -10.917 5.578 1.00 88.88 84 ARG A C 1
ATOM 674 O O . ARG A 1 84 ? 2.428 -11.716 4.737 1.00 88.88 84 ARG A O 1
ATOM 681 N N . THR A 1 85 ? 1.081 -10.017 5.311 1.00 86.81 85 THR A N 1
ATOM 682 C CA . THR A 1 85 ? 0.496 -9.857 3.975 1.00 86.81 85 THR A CA 1
ATOM 683 C C . THR A 1 85 ? 1.567 -9.447 2.975 1.00 86.81 85 THR A C 1
ATOM 685 O O . THR A 1 85 ? 1.659 -10.050 1.909 1.00 86.81 85 THR A O 1
ATOM 688 N N . THR A 1 86 ? 2.447 -8.516 3.353 1.00 87.88 86 THR A N 1
ATOM 689 C CA . THR A 1 86 ? 3.590 -8.109 2.528 1.00 87.88 86 THR A CA 1
ATOM 690 C C . THR A 1 86 ? 4.527 -9.287 2.242 1.00 87.88 86 THR A C 1
ATOM 692 O O . THR A 1 86 ? 4.956 -9.488 1.108 1.00 87.88 86 THR A O 1
ATOM 695 N N . ALA A 1 87 ? 4.818 -10.110 3.251 1.00 87.06 87 ALA A N 1
ATOM 696 C CA . ALA A 1 87 ? 5.667 -11.284 3.089 1.00 87.06 87 ALA A CA 1
ATOM 697 C C . ALA A 1 87 ? 5.029 -12.342 2.169 1.00 87.06 87 ALA A C 1
ATOM 699 O O . ALA A 1 87 ? 5.721 -12.924 1.334 1.00 87.06 87 ALA A O 1
ATOM 700 N N . LYS A 1 88 ? 3.707 -12.560 2.267 1.00 84.94 88 LYS A N 1
ATOM 701 C CA . LYS A 1 88 ? 2.957 -13.491 1.400 1.00 84.94 88 LYS A CA 1
ATOM 702 C C . LYS A 1 88 ? 3.031 -13.104 -0.077 1.00 84.94 88 LYS A C 1
ATOM 704 O O . LYS A 1 88 ? 3.139 -13.985 -0.922 1.00 84.94 88 LYS A O 1
ATOM 709 N N . ILE A 1 89 ? 3.003 -11.807 -0.383 1.00 77.62 89 ILE A N 1
ATOM 710 C CA . ILE A 1 89 ? 3.121 -11.298 -1.759 1.00 77.62 89 ILE A CA 1
ATOM 711 C C . ILE A 1 89 ? 4.577 -11.223 -2.255 1.00 77.62 89 ILE A C 1
ATOM 713 O O . ILE A 1 89 ? 4.835 -10.707 -3.340 1.00 77.62 89 ILE A O 1
ATOM 717 N N . GLY A 1 90 ? 5.544 -11.709 -1.467 1.00 80.94 90 GLY A N 1
ATOM 718 C CA . GLY A 1 90 ? 6.969 -11.652 -1.804 1.00 80.94 90 GLY A CA 1
ATOM 719 C C . GLY A 1 90 ? 7.567 -10.243 -1.741 1.00 80.94 90 GLY A C 1
ATOM 720 O O . GLY A 1 90 ? 8.645 -10.009 -2.297 1.00 80.94 90 GLY A O 1
ATOM 721 N N . GLY A 1 91 ? 6.872 -9.311 -1.087 1.00 86.56 91 GLY A N 1
ATOM 722 C CA . GLY A 1 91 ? 7.344 -7.961 -0.820 1.00 86.56 91 GLY A CA 1
ATOM 723 C C . GLY A 1 91 ? 8.141 -7.865 0.481 1.00 86.56 91 GLY A C 1
ATOM 724 O O . GLY A 1 91 ? 8.215 -8.800 1.281 1.00 86.56 91 GLY A O 1
ATOM 725 N N . ARG A 1 92 ? 8.720 -6.692 0.718 1.00 90.06 92 ARG A N 1
ATOM 726 C CA . ARG A 1 92 ? 9.375 -6.307 1.967 1.00 90.06 92 ARG A CA 1
ATOM 727 C C . ARG A 1 92 ? 8.550 -5.218 2.635 1.00 90.06 92 ARG A C 1
ATOM 729 O O . ARG A 1 92 ? 8.383 -4.135 2.082 1.00 90.06 92 ARG A O 1
ATOM 736 N N . PHE A 1 93 ? 8.055 -5.499 3.834 1.00 92.25 93 PHE A N 1
ATOM 737 C CA . PHE A 1 93 ? 7.399 -4.486 4.652 1.00 92.25 93 PHE A CA 1
ATOM 738 C C . PHE A 1 93 ? 8.423 -3.418 5.048 1.00 92.25 93 PHE A C 1
ATOM 740 O O . PHE A 1 93 ? 9.537 -3.761 5.449 1.00 92.25 93 PHE A O 1
ATOM 747 N N . LEU A 1 94 ? 8.067 -2.143 4.889 1.00 91.44 94 LEU A N 1
ATOM 748 C CA . LEU A 1 94 ? 8.936 -1.024 5.250 1.00 91.44 94 LEU A CA 1
ATOM 749 C C . LEU A 1 94 ? 8.396 -0.303 6.480 1.00 91.44 94 LEU A C 1
ATOM 751 O O . LEU A 1 94 ? 9.098 -0.188 7.479 1.00 91.44 94 LEU A O 1
ATOM 755 N N . GLU A 1 95 ? 7.157 0.180 6.409 1.00 91.00 95 GLU A N 1
ATOM 756 C CA . GLU A 1 95 ? 6.566 0.983 7.476 1.00 91.00 95 GLU A CA 1
ATOM 757 C C . GLU A 1 95 ? 5.036 0.937 7.427 1.00 91.00 95 GLU A C 1
ATOM 759 O O . GLU A 1 95 ? 4.433 0.846 6.357 1.00 91.00 95 GLU A O 1
ATOM 764 N N . TYR A 1 96 ? 4.398 1.062 8.589 1.00 90.81 96 TYR A N 1
ATOM 765 C CA . TYR A 1 96 ? 2.977 1.367 8.689 1.00 90.81 96 TYR A CA 1
ATOM 766 C C . TYR A 1 96 ? 2.770 2.571 9.600 1.00 90.81 96 TYR A C 1
ATOM 768 O O . TYR A 1 96 ? 3.180 2.553 10.761 1.00 90.81 96 TYR A O 1
ATOM 776 N N . ARG A 1 97 ? 2.116 3.611 9.079 1.00 91.44 97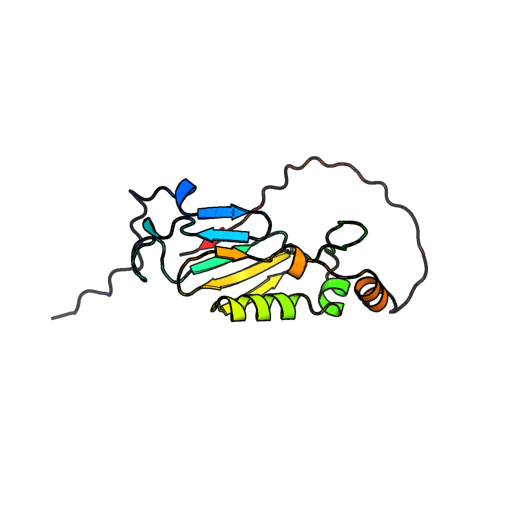 ARG A N 1
ATOM 777 C CA . ARG A 1 97 ? 1.754 4.809 9.843 1.00 91.44 97 ARG A CA 1
ATOM 778 C C . ARG A 1 97 ? 0.275 4.739 10.222 1.00 91.44 97 ARG A C 1
ATOM 780 O O . ARG A 1 97 ? -0.565 4.941 9.346 1.00 91.44 97 ARG A O 1
ATOM 787 N N . PRO A 1 98 ? -0.072 4.475 11.494 1.00 85.50 98 PRO A N 1
ATOM 788 C CA . PRO A 1 98 ? -1.466 4.310 11.905 1.00 85.50 98 PRO A CA 1
ATOM 789 C C . PRO A 1 98 ? -2.280 5.607 11.805 1.00 85.50 98 PRO A C 1
ATOM 791 O O . PRO A 1 98 ? -3.476 5.539 11.539 1.00 85.50 98 PRO A O 1
ATOM 794 N N . GLU A 1 99 ? -1.639 6.773 11.954 1.00 84.44 99 GLU A N 1
ATOM 795 C CA . GLU A 1 99 ? -2.285 8.096 11.908 1.00 84.44 99 GLU A CA 1
ATOM 796 C C . GLU A 1 99 ? -2.972 8.372 10.562 1.00 84.44 99 GLU A C 1
ATOM 798 O O . GLU A 1 99 ? -4.085 8.886 10.519 1.00 84.44 99 GLU A O 1
ATOM 803 N N . THR A 1 100 ? -2.321 7.992 9.462 1.00 85.19 100 THR A N 1
ATOM 804 C CA . THR A 1 100 ? -2.820 8.163 8.087 1.00 85.19 100 THR A CA 1
ATOM 805 C C . THR A 1 100 ? -3.279 6.846 7.457 1.00 85.19 100 THR A C 1
ATOM 807 O O . THR A 1 100 ? -3.856 6.829 6.373 1.00 85.19 100 THR A O 1
ATOM 810 N N . GLY A 1 101 ? -3.019 5.717 8.121 1.00 86.69 101 GLY A N 1
ATOM 811 C CA . GLY A 1 101 ? -3.217 4.392 7.544 1.00 86.69 101 GLY A CA 1
ATOM 812 C C . GLY A 1 101 ? -2.283 4.150 6.361 1.00 86.69 101 GLY A C 1
ATOM 813 O O . GLY A 1 101 ? -2.651 3.433 5.437 1.00 86.69 101 GLY A O 1
ATOM 814 N N . SER A 1 102 ? -1.102 4.772 6.335 1.00 89.94 102 SER A N 1
ATOM 815 C CA . SER A 1 102 ? -0.175 4.582 5.223 1.00 89.94 102 SER A CA 1
ATOM 816 C C . SER A 1 102 ? 0.621 3.292 5.409 1.00 89.94 102 SER A C 1
ATOM 818 O O . SER A 1 102 ? 1.483 3.212 6.284 1.00 89.94 102 SER A O 1
ATOM 820 N N . TRP A 1 103 ? 0.373 2.301 4.562 1.00 91.25 103 TRP A N 1
ATOM 821 C CA . TRP A 1 103 ? 1.153 1.071 4.467 1.00 91.25 103 TRP A CA 1
ATOM 822 C C . TRP A 1 103 ? 2.203 1.203 3.365 1.00 91.25 103 TRP A C 1
ATOM 824 O O . TRP A 1 103 ? 1.878 1.367 2.189 1.00 91.25 103 TRP A O 1
ATOM 834 N N . VAL A 1 104 ? 3.471 1.155 3.765 1.00 91.00 104 VAL A N 1
ATOM 835 C CA . VAL A 1 104 ? 4.634 1.280 2.892 1.00 91.00 104 VAL A CA 1
ATOM 836 C C . VAL A 1 104 ? 5.324 -0.073 2.772 1.00 91.00 104 VAL A C 1
ATOM 838 O O . VAL A 1 104 ? 5.727 -0.672 3.773 1.00 91.00 104 VAL A O 1
ATOM 841 N N . PHE A 1 105 ? 5.500 -0.542 1.543 1.00 90.62 105 PHE A N 1
ATOM 842 C CA . PHE A 1 105 ? 6.192 -1.793 1.258 1.00 90.62 105 PHE A CA 1
ATOM 843 C C . PHE A 1 105 ? 6.931 -1.737 -0.076 1.00 90.62 105 PHE A C 1
ATOM 845 O O . PHE A 1 105 ? 6.583 -0.971 -0.968 1.00 90.62 105 PHE A O 1
ATOM 852 N N . GLU A 1 106 ? 7.973 -2.548 -0.204 1.00 89.06 106 GLU A N 1
ATOM 853 C CA . GLU A 1 106 ? 8.729 -2.732 -1.438 1.00 89.06 106 GLU A CA 1
ATOM 854 C C . GLU A 1 106 ? 8.325 -4.051 -2.104 1.00 89.06 106 GLU A C 1
ATOM 856 O O . GLU A 1 106 ? 8.154 -5.067 -1.433 1.00 89.06 106 GLU A O 1
ATOM 861 N N . VAL A 1 107 ? 8.201 -4.060 -3.427 1.00 84.81 107 VAL A N 1
ATOM 862 C CA . VAL A 1 107 ? 7.994 -5.274 -4.233 1.00 84.81 107 VAL A CA 1
ATOM 863 C C . VAL A 1 107 ? 9.169 -5.462 -5.185 1.00 84.81 107 VAL A C 1
ATOM 865 O O . VAL A 1 107 ? 9.823 -4.488 -5.542 1.00 84.81 107 VAL A O 1
ATOM 868 N N . LYS A 1 108 ? 9.480 -6.706 -5.575 1.00 77.88 108 LYS A N 1
ATOM 869 C CA . LYS A 1 108 ? 10.583 -7.014 -6.515 1.00 77.88 108 LYS A CA 1
ATOM 870 C C . LYS A 1 108 ? 10.164 -6.968 -7.986 1.00 77.88 108 LYS A C 1
ATOM 872 O O . LYS A 1 108 ? 10.998 -6.732 -8.853 1.00 77.88 108 LYS A O 1
ATOM 877 N N . HIS A 1 109 ? 8.901 -7.263 -8.239 1.00 74.56 109 HIS A N 1
ATOM 878 C CA . HIS A 1 109 ? 8.242 -7.277 -9.537 1.00 74.56 109 HIS A CA 1
ATOM 879 C C . HIS A 1 109 ? 6.810 -6.796 -9.314 1.00 74.56 109 HIS A C 1
ATOM 881 O O . HIS A 1 109 ? 6.387 -6.670 -8.164 1.00 74.56 109 HIS A O 1
ATOM 887 N N . PHE A 1 110 ? 6.083 -6.511 -10.386 1.00 70.12 110 PHE A N 1
ATOM 888 C CA . PHE A 1 110 ? 4.723 -6.005 -10.291 1.00 70.12 110 PHE A CA 1
ATOM 889 C C . PHE A 1 110 ? 3.678 -7.054 -10.663 1.00 70.12 110 PHE A C 1
ATOM 891 O O . PHE A 1 110 ? 3.841 -7.803 -11.624 1.00 70.12 110 PHE A O 1
ATOM 898 N N . SER A 1 111 ? 2.627 -7.101 -9.849 1.00 66.25 111 SER A N 1
ATOM 899 C CA . SER A 1 111 ? 1.411 -7.901 -9.997 1.00 66.25 111 SER A CA 1
ATOM 900 C C . SER A 1 111 ? 0.287 -7.184 -9.225 1.00 66.25 111 SER A C 1
ATOM 902 O O . SER A 1 111 ? 0.392 -6.001 -8.885 1.00 66.25 111 SER A O 1
ATOM 904 N N . LYS A 1 112 ? -0.789 -7.899 -8.897 1.00 73.62 112 LYS A N 1
ATOM 905 C CA . LYS A 1 112 ? -1.829 -7.448 -7.970 1.00 73.62 112 LYS A CA 1
ATOM 906 C C . LYS A 1 112 ? -1.358 -7.505 -6.507 1.00 73.62 112 LYS A C 1
ATOM 908 O O . LYS A 1 112 ? -0.994 -8.576 -6.023 1.00 73.62 112 LYS A O 1
ATOM 913 N N . TYR A 1 113 ? -1.434 -6.384 -5.790 1.00 74.56 113 TYR A N 1
ATOM 914 C CA . TYR A 1 113 ? -1.080 -6.258 -4.372 1.00 74.56 113 TYR A CA 1
ATOM 915 C C . TYR A 1 113 ? -2.147 -5.487 -3.598 1.00 74.56 113 TYR A C 1
ATOM 917 O O . TYR A 1 113 ? -2.449 -4.343 -3.907 1.00 74.56 113 TYR A O 1
ATOM 925 N N . GLY A 1 114 ? -2.697 -6.074 -2.544 1.00 69.81 114 GLY A N 1
ATOM 926 C CA . GLY A 1 114 ? -3.683 -5.396 -1.710 1.00 69.81 114 GLY A CA 1
ATOM 927 C C . GLY A 1 114 ? -4.137 -6.251 -0.546 1.00 69.81 114 GLY A C 1
ATOM 928 O O . GLY A 1 114 ? -3.672 -7.379 -0.370 1.00 69.81 114 GLY A O 1
ATOM 929 N N . LEU A 1 115 ? -5.050 -5.695 0.242 1.00 68.69 115 LEU A N 1
ATOM 930 C CA . LEU A 1 115 ? -5.809 -6.448 1.232 1.00 68.69 115 LEU A CA 1
ATOM 931 C C . LEU A 1 115 ? -7.164 -6.805 0.635 1.00 68.69 115 LEU A C 1
ATOM 933 O O . LEU A 1 115 ? -7.891 -5.925 0.178 1.00 68.69 115 LEU A O 1
ATOM 937 N N . ASP A 1 116 ? -7.501 -8.089 0.662 1.00 63.59 116 ASP A N 1
ATOM 938 C CA . ASP A 1 116 ? -8.876 -8.515 0.430 1.00 63.59 116 ASP A CA 1
ATOM 939 C C . ASP A 1 116 ? -9.768 -7.997 1.568 1.00 63.59 116 ASP A C 1
ATOM 941 O O . ASP A 1 116 ? -9.313 -7.889 2.711 1.00 63.59 116 ASP A O 1
ATOM 945 N N . GLU A 1 117 ? -11.038 -7.701 1.283 1.00 58.88 117 GLU A N 1
ATOM 946 C CA . GLU A 1 117 ? -11.993 -7.246 2.303 1.00 58.88 117 GLU A CA 1
ATOM 947 C C . GLU A 1 117 ? -12.057 -8.234 3.484 1.00 58.88 117 GLU A C 1
ATOM 949 O O . GLU A 1 117 ? -12.082 -7.807 4.637 1.00 58.88 117 GLU A O 1
ATOM 954 N N . SER A 1 118 ? -11.922 -9.539 3.226 1.00 57.78 118 SER A N 1
ATOM 955 C CA . SER A 1 118 ? -11.899 -10.588 4.257 1.00 57.78 118 SER A CA 1
ATOM 956 C C . SER A 1 118 ? -10.660 -10.531 5.160 1.00 57.78 118 SER A C 1
ATOM 958 O O . SER A 1 118 ? -10.725 -10.892 6.334 1.00 57.78 118 SER A O 1
ATOM 960 N N . ASP A 1 119 ? -9.517 -10.076 4.636 1.00 66.81 119 ASP A N 1
ATOM 961 C CA . ASP A 1 119 ? -8.286 -9.871 5.413 1.00 66.81 119 ASP A CA 1
ATOM 962 C C . ASP A 1 119 ? -8.288 -8.489 6.093 1.00 66.81 119 ASP A C 1
ATOM 964 O O . ASP A 1 119 ? -7.458 -8.215 6.953 1.00 66.81 119 ASP A O 1
ATOM 968 N N . ASN A 1 120 ? -9.244 -7.614 5.786 1.00 67.12 120 ASN A N 1
ATOM 969 C CA . ASN A 1 120 ? -9.372 -6.308 6.427 1.00 67.12 120 ASN A CA 1
ATOM 970 C C . ASN A 1 120 ? -10.426 -6.262 7.548 1.00 67.12 120 ASN A C 1
ATOM 972 O O . ASN A 1 120 ? -10.413 -5.349 8.375 1.00 67.12 120 ASN A O 1
ATOM 976 N N . GLU A 1 121 ? -11.330 -7.238 7.603 1.00 72.56 121 GLU A N 1
ATOM 977 C CA . GLU A 1 121 ? -12.364 -7.308 8.633 1.00 72.56 121 GLU A CA 1
ATOM 978 C C . GLU A 1 121 ? -11.807 -7.779 9.984 1.00 72.56 121 GLU A C 1
ATOM 980 O O . GLU A 1 121 ? -11.044 -8.747 10.082 1.00 72.56 121 GLU A O 1
ATOM 985 N N . VAL A 1 122 ? -12.224 -7.097 11.052 1.00 70.25 122 VAL A N 1
ATOM 986 C CA . VAL A 1 122 ? -12.041 -7.553 12.435 1.00 70.25 122 VAL A CA 1
ATOM 987 C C . VAL A 1 122 ? -13.397 -7.733 13.108 1.00 70.25 122 VAL A C 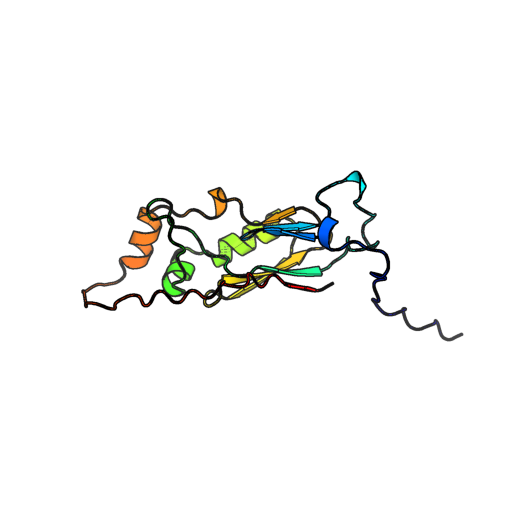1
ATOM 989 O O . VAL A 1 122 ? -14.335 -6.966 12.875 1.00 70.25 122 VAL A O 1
ATOM 992 N N . ASP A 1 123 ? -13.501 -8.780 13.923 1.00 68.94 123 ASP A N 1
ATOM 993 C CA . ASP A 1 123 ? -14.724 -9.111 14.650 1.00 68.94 123 ASP A CA 1
ATOM 994 C C . ASP A 1 123 ? -14.922 -8.168 15.849 1.00 68.94 123 ASP A C 1
ATOM 996 O O . ASP A 1 123 ? -13.948 -7.749 16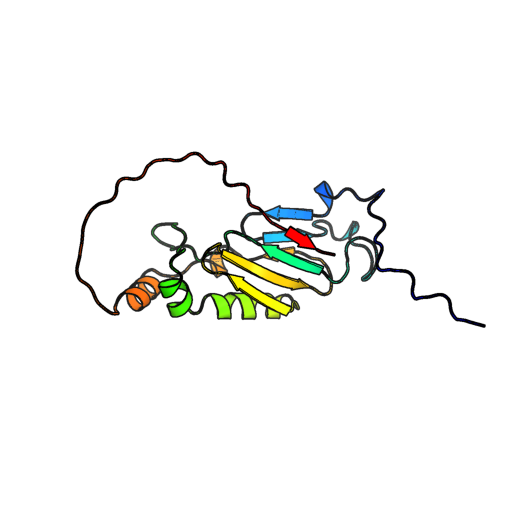.483 1.00 68.94 123 ASP A O 1
ATOM 1000 N N . GLU A 1 124 ? -16.175 -7.859 16.192 1.00 62.19 124 GLU A N 1
ATOM 1001 C CA . GLU A 1 124 ? -16.533 -6.973 17.312 1.00 62.19 124 GLU A CA 1
ATOM 1002 C C . GLU A 1 124 ? -15.888 -7.417 18.630 1.00 62.19 124 GLU A C 1
ATOM 1004 O O . GLU A 1 124 ? -15.459 -6.587 19.432 1.00 62.19 124 GLU A O 1
ATOM 1009 N N . ALA A 1 125 ? -15.740 -8.729 18.839 1.00 61.25 125 ALA A N 1
ATOM 1010 C CA . ALA A 1 125 ? -15.071 -9.271 20.017 1.00 61.25 125 ALA A CA 1
ATOM 1011 C C . ALA A 1 125 ? -13.593 -8.842 20.113 1.00 61.25 125 ALA A C 1
ATOM 1013 O O . ALA A 1 125 ? -13.104 -8.564 21.207 1.00 61.25 125 ALA A O 1
ATOM 1014 N N . ALA A 1 126 ? -12.885 -8.740 18.982 1.00 64.06 126 ALA A N 1
ATOM 1015 C CA . ALA A 1 126 ? -11.491 -8.293 18.937 1.00 64.06 126 ALA A CA 1
ATOM 1016 C C . ALA A 1 126 ? -11.361 -6.775 19.154 1.00 64.06 126 ALA A C 1
ATOM 1018 O O . ALA A 1 126 ? -10.380 -6.302 19.728 1.00 64.06 126 ALA A O 1
ATOM 1019 N N . VAL A 1 127 ? -12.371 -6.004 18.740 1.00 62.25 127 VAL A N 1
ATOM 1020 C CA . VAL A 1 127 ? -12.446 -4.562 19.020 1.00 62.25 127 VAL A CA 1
ATOM 1021 C C . VAL A 1 127 ? -12.723 -4.321 20.509 1.00 62.25 127 VAL A C 1
ATOM 1023 O O . VAL A 1 127 ? -12.096 -3.459 21.125 1.00 62.25 127 VAL A O 1
ATOM 1026 N N . GLN A 1 128 ? -13.609 -5.120 21.111 1.00 60.41 128 GLN A N 1
ATOM 1027 C CA . GLN A 1 128 ? -13.993 -5.000 22.518 1.00 60.41 128 GLN A CA 1
ATOM 1028 C C . GLN A 1 128 ? -12.866 -5.384 23.484 1.00 60.41 128 GLN A C 1
ATOM 1030 O O . GLN A 1 128 ? -12.657 -4.688 24.485 1.00 60.41 128 GLN A O 1
ATOM 1035 N N . THR A 1 129 ? -12.096 -6.435 23.188 1.00 60.16 129 THR A N 1
ATOM 1036 C CA . THR A 1 129 ? -10.918 -6.814 23.989 1.00 60.16 129 THR A CA 1
ATOM 1037 C C . THR A 1 129 ? -9.836 -5.734 23.950 1.00 60.16 129 THR A C 1
ATOM 1039 O O . THR A 1 129 ? -9.255 -5.432 24.991 1.00 60.16 129 THR A O 1
ATOM 1042 N N . ALA A 1 130 ? -9.642 -5.069 22.805 1.00 58.62 130 ALA A N 1
ATOM 1043 C CA . ALA A 1 130 ? -8.755 -3.911 22.688 1.00 58.62 130 ALA A CA 1
ATOM 1044 C C . ALA A 1 130 ? -9.234 -2.691 23.505 1.00 58.62 130 ALA A C 1
ATOM 1046 O O . ALA A 1 130 ? -8.411 -1.938 24.021 1.00 58.62 130 ALA A O 1
ATOM 1047 N N . THR A 1 131 ? -10.549 -2.495 23.670 1.00 52.50 131 THR A N 1
ATOM 1048 C CA . THR A 1 131 ? -11.125 -1.384 24.462 1.00 52.50 131 THR A CA 1
ATOM 1049 C C . THR A 1 131 ? -11.315 -1.678 25.952 1.00 52.50 131 THR A C 1
ATOM 1051 O O . THR A 1 131 ? -11.591 -0.764 26.724 1.00 52.50 131 THR A O 1
ATOM 1054 N N . SER A 1 132 ? -11.167 -2.932 26.390 1.00 51.22 132 SER A N 1
ATOM 1055 C CA . SER A 1 132 ? -11.476 -3.339 27.773 1.00 51.22 132 SER A CA 1
ATOM 1056 C C . SER A 1 132 ? -10.411 -2.933 28.802 1.00 51.22 132 SER A C 1
ATOM 1058 O O . SER A 1 132 ? -10.606 -3.109 30.006 1.00 51.22 132 SER A O 1
ATOM 1060 N N . ALA A 1 133 ? -9.321 -2.293 28.373 1.00 46.50 133 ALA A N 1
ATOM 1061 C CA . ALA A 1 133 ? -8.427 -1.568 29.267 1.00 46.50 133 ALA A CA 1
ATOM 1062 C C . ALA A 1 133 ? -8.994 -0.163 29.596 1.00 46.50 133 ALA A C 1
ATOM 1064 O O . ALA A 1 133 ? -8.448 0.850 29.173 1.00 46.50 133 ALA A O 1
ATOM 1065 N N . LYS A 1 134 ? -10.049 -0.149 30.436 1.00 38.91 134 LYS A N 1
ATOM 1066 C CA . 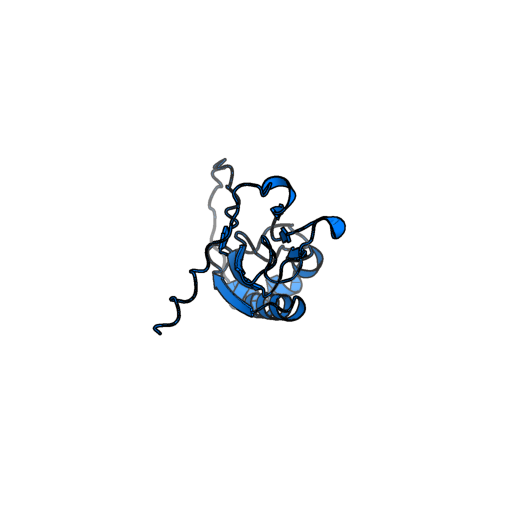LYS A 1 134 ? -10.532 0.953 31.311 1.00 38.91 134 LYS A CA 1
ATOM 1067 C C . LYS A 1 134 ? -11.477 2.030 30.712 1.00 38.91 134 LYS A C 1
ATOM 1069 O O . LYS A 1 134 ? -11.074 2.892 29.942 1.00 38.91 134 LYS A O 1
ATOM 1074 N N . LEU A 1 135 ? -12.728 2.037 31.203 1.00 38.56 135 LEU A N 1
ATOM 1075 C CA . LEU A 1 135 ? -13.745 3.116 31.120 1.00 38.56 135 LEU A CA 1
ATOM 1076 C C . LEU A 1 135 ? -13.689 4.015 32.395 1.00 38.56 135 LEU A C 1
ATOM 1078 O O . LEU A 1 135 ? -13.163 3.531 33.402 1.00 38.56 135 LEU A O 1
ATOM 1082 N N . PRO A 1 136 ? -14.212 5.273 32.425 1.00 46.22 136 PRO A N 1
ATOM 1083 C CA . PRO A 1 136 ? -15.609 5.588 32.099 1.00 46.22 136 PRO A CA 1
ATOM 1084 C C . PRO A 1 136 ? -15.876 6.806 31.189 1.00 46.22 136 PRO A C 1
ATOM 1086 O O . PRO A 1 136 ? -15.077 7.725 31.049 1.00 46.22 136 PRO A O 1
ATOM 1089 N N . GLN A 1 137 ? -17.079 6.738 30.612 1.00 53.94 137 GLN A N 1
ATOM 1090 C CA . GLN A 1 137 ? -17.862 7.702 29.829 1.00 53.94 137 GLN A CA 1
ATOM 1091 C C . GLN A 1 137 ? -17.493 9.189 29.967 1.00 53.94 137 GLN A C 1
ATOM 1093 O O . GLN A 1 137 ? -17.498 9.743 31.066 1.00 53.94 137 GLN A O 1
ATOM 1098 N N . GLN A 1 138 ? -17.365 9.870 28.822 1.00 36.81 138 GLN A N 1
ATOM 1099 C CA . GLN A 1 138 ? -17.752 11.274 28.700 1.00 36.81 138 GLN A CA 1
ATOM 1100 C C . GLN A 1 138 ? -18.190 11.633 27.273 1.00 36.81 138 GLN A C 1
ATOM 1102 O O . GLN A 1 138 ? -17.886 10.935 26.309 1.00 36.81 138 GLN A O 1
ATOM 1107 N N . ALA A 1 139 ? -19.016 12.671 27.212 1.00 36.53 139 ALA A N 1
ATOM 1108 C CA . ALA A 1 139 ? -20.031 12.937 26.209 1.00 36.53 139 ALA A CA 1
ATOM 1109 C C . ALA A 1 139 ? -19.553 13.729 24.978 1.00 36.53 139 ALA A C 1
ATOM 1111 O O . ALA A 1 139 ? -18.555 14.435 25.029 1.00 36.53 139 ALA A O 1
ATOM 1112 N N . ALA A 1 140 ? -20.387 13.647 23.934 1.00 42.44 140 ALA A N 1
ATOM 1113 C CA . ALA A 1 140 ? -20.659 14.633 22.884 1.00 42.44 140 ALA A CA 1
ATOM 1114 C C . ALA A 1 140 ? -19.481 15.261 22.111 1.00 42.44 140 ALA A C 1
ATOM 1116 O O . ALA A 1 140 ? -18.793 16.147 22.602 1.00 42.44 140 ALA A O 1
ATOM 1117 N N . ALA A 1 141 ? -19.415 14.967 20.808 1.00 36.88 141 ALA A N 1
ATOM 1118 C CA . ALA A 1 141 ? -19.049 15.972 19.814 1.00 36.88 141 ALA A CA 1
ATOM 1119 C C . ALA A 1 141 ? -19.724 15.662 18.470 1.00 36.88 141 ALA A C 1
ATOM 1121 O O . ALA A 1 141 ? -19.496 14.636 17.834 1.00 36.88 141 ALA A O 1
ATOM 1122 N N . THR A 1 142 ? -20.609 16.574 18.089 1.00 35.97 142 THR A N 1
ATOM 1123 C CA . THR A 1 142 ? -21.232 16.755 16.779 1.00 35.97 142 THR A CA 1
ATOM 1124 C C . THR A 1 142 ? -20.245 16.589 15.626 1.00 35.97 142 THR A C 1
ATOM 1126 O O . THR A 1 142 ? -19.212 17.254 15.596 1.00 35.97 142 THR A O 1
ATOM 1129 N N . LYS A 1 143 ? -20.620 15.772 14.634 1.00 42.53 143 LYS A N 1
ATOM 1130 C CA . LYS A 1 143 ? -20.031 15.811 13.290 1.00 42.53 143 LYS A CA 1
ATOM 1131 C C . LYS A 1 143 ? -20.249 17.206 12.689 1.00 42.53 143 LYS A C 1
ATOM 1133 O O . LYS A 1 143 ? -21.408 17.604 12.567 1.00 42.53 143 LYS A O 1
ATOM 1138 N N . PRO A 1 144 ? -19.221 17.902 12.188 1.00 35.22 144 PRO A N 1
ATOM 1139 C CA . PRO A 1 144 ? -19.361 18.565 10.914 1.00 35.22 144 PRO A CA 1
ATOM 1140 C C . PRO A 1 144 ? -19.156 17.510 9.823 1.00 35.22 144 PRO A C 1
ATOM 1142 O O . PRO A 1 144 ? -18.171 16.773 9.807 1.00 35.22 144 PRO A O 1
ATOM 1145 N N . ALA A 1 145 ? -20.130 17.412 8.926 1.00 49.03 145 ALA A N 1
ATOM 1146 C CA . ALA A 1 145 ? -19.882 16.873 7.605 1.00 49.03 145 ALA A CA 1
ATOM 1147 C C . ALA A 1 145 ? -18.941 17.860 6.904 1.00 49.03 145 ALA A C 1
ATOM 1149 O O . ALA A 1 145 ? -19.378 18.937 6.511 1.00 49.03 145 ALA A O 1
ATOM 1150 N N . ASP A 1 146 ? -17.659 17.523 6.800 1.00 34.19 146 ASP A N 1
ATOM 1151 C CA . ASP A 1 146 ? -16.774 18.179 5.845 1.00 34.19 146 ASP A CA 1
ATOM 1152 C C . ASP A 1 146 ? -16.647 17.248 4.645 1.00 34.19 146 ASP A C 1
ATOM 1154 O O . ASP A 1 146 ? -16.023 16.186 4.698 1.00 34.19 146 ASP A O 1
ATOM 1158 N N . GLY A 1 147 ? -17.365 17.622 3.588 1.00 41.78 147 GLY A N 1
ATOM 1159 C CA . GLY A 1 147 ? -17.197 17.065 2.262 1.00 41.78 147 GLY A CA 1
ATOM 1160 C C . GLY A 1 147 ? -15.849 17.490 1.704 1.00 41.78 147 GLY A C 1
ATOM 1161 O O . GLY A 1 147 ? -15.784 18.334 0.818 1.00 41.78 147 GLY A O 1
ATOM 1162 N N . SER A 1 148 ? -14.783 16.870 2.188 1.00 38.75 148 SER A N 1
ATOM 1163 C CA . SER A 1 148 ? -13.529 16.819 1.464 1.00 38.75 148 SER A CA 1
ATOM 1164 C C . SER A 1 148 ? -13.567 15.527 0.673 1.00 38.75 148 SER A C 1
ATOM 1166 O O . SER A 1 148 ? -13.630 14.441 1.244 1.00 38.75 148 SER A O 1
ATOM 1168 N N . VAL A 1 149 ? -13.609 15.633 -0.655 1.00 42.53 149 VAL A N 1
ATOM 1169 C CA . VAL A 1 149 ? -13.307 14.502 -1.534 1.00 42.53 149 VAL A CA 1
ATOM 1170 C C . VAL A 1 149 ? -11.911 14.032 -1.167 1.00 42.53 149 VAL A C 1
ATOM 1172 O O . VAL A 1 149 ? -10.911 14.588 -1.617 1.00 42.53 149 VAL A O 1
ATOM 1175 N N . ASP A 1 150 ? -11.854 13.061 -0.264 1.00 45.97 150 ASP A N 1
ATOM 1176 C CA . ASP A 1 150 ? -10.623 12.502 0.235 1.00 45.97 150 ASP A CA 1
ATOM 1177 C C . ASP A 1 150 ? -9.855 11.936 -0.952 1.00 45.97 150 ASP A C 1
ATOM 1179 O O . ASP A 1 150 ? -10.143 10.839 -1.438 1.00 45.97 150 ASP A O 1
ATOM 1183 N N . LYS A 1 151 ? -8.895 12.703 -1.464 1.00 45.38 151 LYS A N 1
ATOM 1184 C CA . LYS A 1 151 ? -8.037 12.236 -2.540 1.00 45.38 151 LYS A CA 1
ATOM 1185 C C . LYS A 1 151 ? -7.242 11.065 -1.983 1.00 45.38 151 LYS A C 1
ATOM 1187 O O . LYS A 1 151 ? -6.322 11.259 -1.190 1.00 45.38 151 LYS A O 1
ATOM 1192 N N . LEU A 1 152 ? -7.634 9.853 -2.371 1.00 55.06 152 LEU A N 1
ATOM 1193 C CA . LEU A 1 152 ? -6.898 8.631 -2.090 1.00 55.06 152 LEU A CA 1
ATOM 1194 C C . LEU A 1 152 ? -5.490 8.823 -2.665 1.00 55.06 152 LEU A C 1
ATOM 1196 O O . LEU A 1 152 ? -5.294 8.783 -3.877 1.00 55.06 152 LEU A O 1
ATOM 1200 N N . THR A 1 153 ? -4.525 9.131 -1.802 1.00 65.56 153 THR A N 1
ATOM 1201 C CA . THR A 1 153 ? -3.164 9.456 -2.234 1.00 65.56 153 THR A CA 1
ATOM 1202 C C . THR A 1 153 ? -2.349 8.174 -2.185 1.00 65.56 153 THR A C 1
ATOM 1204 O O . THR A 1 153 ? -1.677 7.883 -1.202 1.00 65.56 153 THR A O 1
ATOM 1207 N N . GLN A 1 154 ? -2.466 7.362 -3.234 1.00 73.56 154 GLN A N 1
ATOM 1208 C CA . GLN A 1 154 ? -1.616 6.188 -3.421 1.00 73.56 154 GLN A CA 1
ATOM 1209 C C . GLN A 1 154 ? -0.391 6.594 -4.235 1.00 73.56 154 GLN A C 1
ATOM 1211 O O . GLN A 1 154 ? -0.503 7.283 -5.247 1.00 73.56 154 GLN A O 1
ATOM 1216 N N . VAL A 1 155 ? 0.795 6.216 -3.758 1.00 76.50 155 VAL A N 1
ATOM 1217 C CA . VAL A 1 155 ? 2.070 6.627 -4.359 1.00 76.50 155 VAL A CA 1
ATOM 1218 C C . VAL A 1 155 ? 2.902 5.393 -4.661 1.00 76.50 155 VAL A C 1
ATOM 1220 O O . VAL A 1 155 ? 3.157 4.583 -3.773 1.00 76.50 155 VAL A O 1
ATOM 1223 N N . CYS A 1 156 ? 3.372 5.285 -5.901 1.00 73.88 156 CYS A N 1
ATOM 1224 C CA . CYS A 1 156 ? 4.381 4.311 -6.309 1.00 73.88 156 CYS A CA 1
ATOM 1225 C C . CYS A 1 156 ? 5.657 5.036 -6.716 1.00 73.88 156 CYS A C 1
ATOM 1227 O O . CYS A 1 156 ? 5.611 5.992 -7.488 1.00 73.88 156 CYS A O 1
ATOM 1229 N N . ARG A 1 157 ? 6.792 4.589 -6.177 1.00 77.44 157 ARG A N 1
ATOM 1230 C CA . ARG A 1 157 ? 8.129 5.088 -6.509 1.00 77.44 157 ARG A CA 1
ATOM 1231 C C . ARG A 1 157 ? 8.941 3.943 -7.107 1.00 77.44 157 ARG A C 1
ATOM 1233 O O . ARG A 1 157 ? 9.108 2.922 -6.440 1.00 77.44 157 ARG A O 1
ATOM 1240 N N . PHE A 1 158 ? 9.394 4.125 -8.344 1.00 64.12 158 PHE A N 1
ATOM 1241 C CA . PHE A 1 158 ? 10.129 3.140 -9.143 1.00 64.12 158 PHE A CA 1
ATOM 1242 C C . PHE A 1 158 ? 11.630 3.442 -9.182 1.00 64.12 158 PHE A C 1
ATOM 1244 O O . PHE A 1 158 ? 11.983 4.633 -9.014 1.00 64.12 158 PHE A O 1
#

Secondary structure (DSSP, 8-state):
-PPPP--------TT--HHHHEEEETTEEEE-SSGGG-PPTTSTT-S-EEEEESS--PEETTT--B---HHHHHHTTHHHHHHHHHHHTT-EEEEEETTTTEEEEEESS-SEEE--HHHHEE-HHHHHHHH-S---------------------EEE-

Sequence (158 aa):
MLEPPPTDSRMDVARLNLDDIVHFRRMEITVYPDDDDKPAVGEGLNRKAQITLDKVWPINKVTRESITDPVKLKALGYQEKLERTTAKIGGRFLEYRPETGSWVFEVKHFSKYGLDESDNEVDEAAVQTATSAKLPQQAAATKPADGSVDKLTQVCRF

Radius of gyration: 19.71 Å; Cα contacts (8 Å, |Δi|>4): 228; chains: 1; bounding box: 61×32×57 Å

Mean predicted aligned error: 12.63 Å

Nearest PDB structures (foldseek):
  2q5x-assembly1_A  TM=9.567E-01  e=2.237E-12  unclassified
  5e0q-assembly1_B  TM=9.548E-01  e=5.135E-12  Xenopus tropicalis
  7nqa-assembly2_B  TM=9.803E-01  e=2.234E-11  Xenopus tropicalis
  7r5k-assembly1_U0  TM=9.682E-01  e=3.279E-11  Homo sapiens
  3tkn-assembly3_I  TM=9.562E-01  e=8.546E-10  Mus musculus

Organism: Rhipicephalus sanguineus (NCBI:txid34632)

Foldseek 3Di:
DPDPDPPDPDAPCVPPDCVQQWDDDQQKIFGCPDPVPFDPCPHHQFFKKKKKFWPQFAAEPVVRDGDLDPLLCVLLVVLVLLQVLCVVQVKHFDDADSNGRITIIMDGTGGMGGDDNVSRYDYPVSSVVSVPPDDDDDDDDDDDPDPDPPPRDIDMGD

pLDDT: mean 72.67, std 15.17, range [34.19, 92.25]

Solvent-accessible surface area (backbone atoms only — not comparable to full-atom values): 9601 Å² total; per-residue (Å²): 134,81,77,76,74,82,77,68,98,73,76,82,57,91,87,56,62,56,77,75,33,48,44,82,50,90,46,28,41,29,30,44,78,48,74,89,76,50,60,59,83,69,38,81,82,23,27,54,32,42,39,32,39,40,67,52,50,44,26,31,68,84,81,69,45,68,53,59,51,56,68,47,38,58,63,65,42,46,64,61,50,53,38,52,52,28,47,74,73,64,26,44,60,73,48,70,41,51,90,60,13,32,42,31,33,34,32,64,52,61,47,78,48,65,62,52,70,80,76,32,48,42,55,69,70,59,55,48,64,47,58,66,79,70,85,82,91,86,81,88,78,84,80,76,88,72,90,63,84,75,73,82,64,66,47,77,48,115